Protein AF-A0A7J5YI27-F1 (afdb_monomer_lite)

Structure (mmCIF, N/CA/C/O backbone):
data_AF-A0A7J5YI27-F1
#
_entry.id   AF-A0A7J5YI27-F1
#
loop_
_atom_site.group_PDB
_atom_site.id
_atom_site.type_symbol
_atom_site.label_atom_id
_atom_site.label_alt_id
_atom_site.label_comp_id
_atom_site.label_asym_id
_atom_site.label_entity_id
_atom_site.label_seq_id
_atom_site.pdbx_PDB_ins_code
_atom_site.Cartn_x
_atom_site.Cartn_y
_atom_site.Cartn_z
_atom_site.occupancy
_atom_site.B_iso_or_equiv
_atom_site.auth_seq_id
_atom_site.auth_comp_id
_atom_site.auth_asym_id
_atom_site.auth_atom_id
_atom_site.pdbx_PDB_model_num
ATOM 1 N N . MET A 1 1 ? -1.779 -3.550 35.326 1.00 37.47 1 MET A N 1
ATOM 2 C CA . MET A 1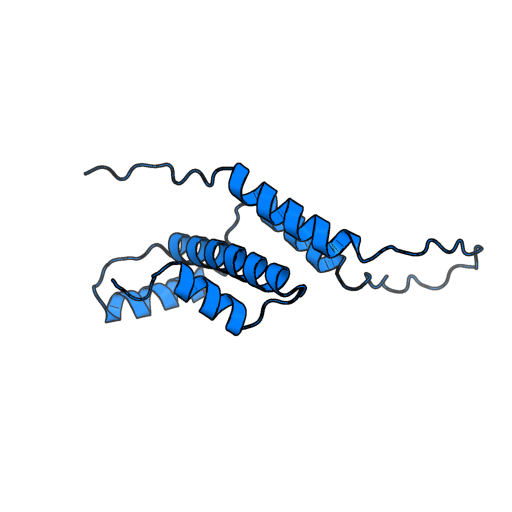 1 ? -1.817 -4.630 34.317 1.00 37.47 1 MET A CA 1
ATOM 3 C C . MET A 1 1 ? -1.007 -4.159 33.128 1.00 37.47 1 MET A C 1
ATOM 5 O O . MET A 1 1 ? -1.378 -3.203 32.462 1.00 37.47 1 MET A O 1
ATOM 9 N N . SER A 1 2 ? 0.196 -4.704 33.019 1.00 31.20 2 SER A N 1
ATOM 10 C CA . SER A 1 2 ? 1.340 -4.074 32.368 1.00 31.20 2 SER A CA 1
ATOM 11 C C . SER A 1 2 ? 1.440 -4.531 30.914 1.00 31.20 2 SER A C 1
ATOM 13 O O . SER A 1 2 ? 1.629 -5.715 30.654 1.00 31.20 2 SER A O 1
ATOM 15 N N . CYS A 1 3 ? 1.300 -3.602 29.967 1.00 31.31 3 CYS A N 1
ATOM 16 C CA . CYS A 1 3 ? 1.586 -3.863 28.555 1.00 31.31 3 CYS A CA 1
ATOM 17 C C . CYS A 1 3 ? 3.095 -4.104 28.380 1.00 31.31 3 CYS A C 1
ATOM 19 O O . CYS A 1 3 ? 3.875 -3.237 28.786 1.00 31.31 3 CYS A O 1
ATOM 21 N N . PRO A 1 4 ? 3.542 -5.216 27.773 1.00 39.28 4 PRO A N 1
ATOM 22 C CA . PRO A 1 4 ? 4.956 -5.399 27.493 1.00 39.28 4 PRO A CA 1
ATOM 23 C C . PRO A 1 4 ? 5.401 -4.423 26.386 1.00 39.28 4 PRO A C 1
ATOM 25 O O . PRO A 1 4 ? 4.766 -4.351 25.328 1.00 39.28 4 PRO A O 1
ATOM 28 N N . PRO A 1 5 ? 6.499 -3.671 26.580 1.00 48.38 5 PRO A N 1
ATOM 29 C CA . PRO A 1 5 ? 7.068 -2.801 25.564 1.00 48.38 5 PRO A CA 1
ATOM 30 C C . PRO A 1 5 ? 8.085 -3.595 24.743 1.00 48.38 5 PRO A C 1
ATOM 32 O O . PRO A 1 5 ? 9.270 -3.569 25.050 1.00 48.38 5 PRO A O 1
ATOM 35 N N . SER A 1 6 ? 7.652 -4.374 23.748 1.00 38.34 6 SER A N 1
ATOM 36 C CA . SER A 1 6 ? 8.578 -4.973 22.760 1.00 38.34 6 SER A CA 1
ATOM 37 C C . SER A 1 6 ? 7.864 -5.813 21.696 1.00 38.34 6 SER A C 1
ATOM 39 O O . SER A 1 6 ? 8.136 -6.996 21.518 1.00 38.34 6 SER A O 1
ATOM 41 N N . LEU A 1 7 ? 7.051 -5.170 20.854 1.00 38.94 7 LEU A N 1
ATOM 42 C CA . LEU A 1 7 ? 6.977 -5.596 19.450 1.00 38.94 7 LEU A CA 1
ATOM 43 C C . LEU A 1 7 ? 8.271 -5.136 18.771 1.00 38.94 7 LEU A C 1
ATOM 45 O O . LEU A 1 7 ? 8.311 -4.182 17.998 1.00 38.94 7 LEU A O 1
ATOM 49 N N . THR A 1 8 ? 9.367 -5.797 19.143 1.00 38.00 8 THR A N 1
ATOM 50 C CA . THR A 1 8 ? 10.602 -5.774 18.374 1.00 38.00 8 THR A CA 1
ATOM 51 C C . THR A 1 8 ? 10.251 -6.379 17.025 1.00 38.00 8 THR A C 1
ATOM 53 O O . THR A 1 8 ? 10.078 -7.588 16.877 1.00 38.00 8 THR A O 1
ATOM 56 N N . VAL A 1 9 ? 10.069 -5.509 16.032 1.00 43.19 9 VAL A N 1
ATOM 57 C CA . VAL A 1 9 ? 10.063 -5.883 14.622 1.00 43.19 9 VAL A CA 1
ATOM 58 C C . VAL A 1 9 ? 11.394 -6.586 14.395 1.00 43.19 9 VAL A C 1
ATOM 60 O O . VAL A 1 9 ? 12.437 -5.943 14.283 1.00 43.19 9 VAL A O 1
ATOM 63 N N . ARG A 1 10 ? 11.380 -7.923 14.469 1.00 34.16 10 ARG A N 1
ATOM 64 C CA . ARG A 1 10 ? 12.587 -8.735 14.360 1.00 34.16 10 ARG A CA 1
ATOM 65 C C . ARG A 1 10 ? 13.266 -8.356 13.042 1.00 34.16 10 ARG A C 1
ATOM 67 O O . ARG A 1 10 ? 12.633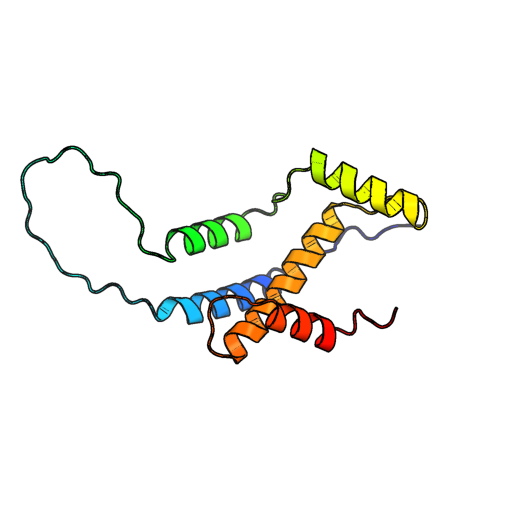 -8.495 11.990 1.00 34.16 10 ARG A O 1
ATOM 74 N N . PRO A 1 11 ? 14.542 -7.938 13.060 1.00 43.53 11 PRO A N 1
ATOM 75 C CA . PRO A 1 11 ? 15.262 -7.554 11.848 1.00 43.53 11 PRO A CA 1
ATOM 76 C C . PRO A 1 11 ? 15.342 -8.691 10.811 1.00 43.53 11 PRO A C 1
ATOM 78 O O . PRO A 1 11 ? 15.607 -8.424 9.647 1.00 43.53 11 PRO A O 1
ATOM 81 N N . GLY A 1 12 ? 15.032 -9.941 11.181 1.00 39.78 12 GLY A N 1
ATOM 82 C CA . GLY A 1 12 ? 14.998 -11.094 10.275 1.00 39.78 12 GLY A CA 1
ATOM 83 C C . GLY A 1 12 ? 13.843 -11.130 9.260 1.00 39.78 12 GLY A C 1
ATOM 84 O O . GLY A 1 12 ? 14.058 -11.585 8.139 1.00 39.78 12 GLY A O 1
ATOM 85 N 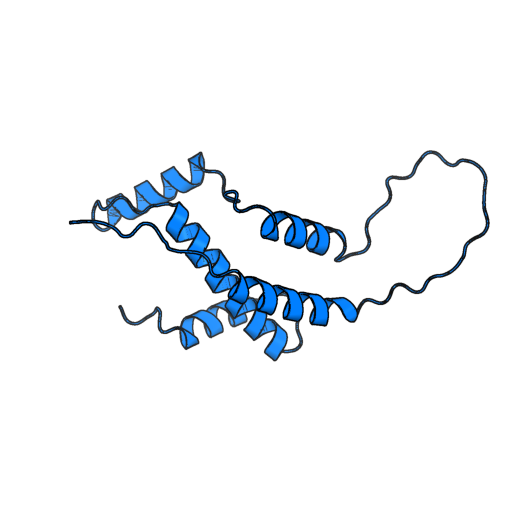N . CYS A 1 13 ? 12.645 -10.614 9.573 1.00 43.78 13 CYS A N 1
ATOM 86 C CA . CYS A 1 13 ? 11.514 -10.674 8.624 1.00 43.78 13 CYS A CA 1
ATOM 87 C C . CYS A 1 13 ? 11.669 -9.689 7.449 1.00 43.78 13 CYS A C 1
ATOM 89 O O . CYS A 1 13 ? 11.153 -9.926 6.358 1.00 43.78 13 CYS A O 1
ATOM 91 N N . SER A 1 14 ? 12.432 -8.609 7.645 1.00 52.66 14 SER A N 1
ATOM 92 C CA . SER A 1 14 ? 12.692 -7.588 6.620 1.00 52.66 14 SER A CA 1
ATOM 93 C C . SER A 1 14 ? 13.723 -8.045 5.574 1.00 52.66 14 SER A C 1
ATOM 95 O O . SER A 1 14 ? 13.612 -7.711 4.394 1.00 52.66 14 SER A O 1
ATOM 97 N N . VAL A 1 15 ? 14.693 -8.883 5.967 1.00 50.41 15 VAL A N 1
ATOM 98 C CA . VAL A 1 15 ? 15.742 -9.390 5.059 1.00 50.41 15 VAL A CA 1
ATOM 99 C C . VAL A 1 15 ? 15.169 -10.372 4.038 1.00 50.41 15 VAL A C 1
ATOM 101 O O . VAL A 1 15 ? 15.585 -10.358 2.883 1.00 50.41 15 VAL A O 1
ATOM 104 N N . PHE A 1 16 ? 14.170 -11.173 4.416 1.00 51.53 16 PHE A N 1
ATOM 105 C CA . PHE A 1 16 ? 13.525 -12.113 3.495 1.00 51.53 16 PHE A CA 1
ATOM 106 C C . PHE A 1 16 ? 12.728 -11.381 2.402 1.00 51.53 16 PHE A C 1
ATOM 108 O O . PHE A 1 16 ? 12.876 -11.683 1.220 1.00 51.53 16 PHE A O 1
ATOM 115 N N . LEU A 1 17 ? 11.979 -10.333 2.770 1.00 54.22 17 LEU A N 1
ATOM 116 C CA . LEU A 1 17 ? 11.307 -9.440 1.816 1.00 54.22 17 LEU A CA 1
ATOM 117 C C . LEU A 1 17 ? 12.293 -8.702 0.910 1.00 54.22 17 LEU A C 1
ATOM 119 O O . LEU A 1 17 ? 12.042 -8.555 -0.285 1.00 54.22 17 LEU A O 1
ATOM 123 N N . LEU A 1 18 ? 13.427 -8.261 1.459 1.00 54.03 18 LEU A N 1
ATOM 124 C CA . LEU A 1 18 ? 14.481 -7.601 0.701 1.00 54.03 18 LEU A CA 1
ATOM 125 C C . LEU A 1 18 ? 15.172 -8.563 -0.278 1.00 54.03 18 LEU A C 1
ATOM 127 O O . LEU A 1 18 ? 15.391 -8.183 -1.422 1.00 54.03 18 LEU A O 1
ATOM 131 N N . LEU A 1 19 ? 15.471 -9.805 0.107 1.00 52.53 19 LEU A N 1
ATOM 132 C CA . LEU A 1 19 ? 16.072 -10.810 -0.784 1.00 52.53 19 LEU A CA 1
ATOM 133 C C . LEU A 1 19 ? 15.125 -11.232 -1.906 1.00 52.53 19 LEU A C 1
ATOM 135 O O . LEU A 1 19 ? 15.547 -11.400 -3.052 1.00 52.53 19 LEU A O 1
ATOM 139 N N . VAL A 1 20 ? 13.840 -11.350 -1.591 1.00 56.41 20 VAL A N 1
ATOM 140 C CA . VAL A 1 20 ? 12.795 -11.676 -2.556 1.00 56.41 20 VAL A CA 1
ATOM 141 C C . VAL A 1 20 ? 12.588 -10.510 -3.541 1.00 56.41 20 VAL A C 1
ATOM 143 O O . VAL A 1 20 ? 12.581 -10.720 -4.753 1.00 56.41 20 VAL A O 1
ATOM 146 N N . LEU A 1 21 ? 12.573 -9.262 -3.065 1.00 56.59 21 LEU A N 1
ATOM 147 C CA . LEU A 1 21 ? 12.523 -8.065 -3.911 1.00 56.59 21 LEU A CA 1
ATOM 148 C C . LEU A 1 21 ? 13.810 -7.854 -4.743 1.00 56.59 21 LEU A C 1
ATOM 150 O O . LEU A 1 21 ? 13.741 -7.493 -5.920 1.00 56.59 21 LEU A O 1
ATOM 154 N N . ILE A 1 22 ? 14.991 -8.107 -4.167 1.00 55.97 22 ILE A N 1
ATOM 155 C CA . ILE A 1 22 ? 16.284 -8.058 -4.871 1.00 55.97 22 ILE A CA 1
ATOM 156 C C . ILE A 1 22 ? 16.334 -9.132 -5.964 1.00 55.97 22 ILE A C 1
ATOM 158 O O . ILE A 1 22 ? 16.806 -8.845 -7.064 1.00 55.97 22 ILE A O 1
ATOM 162 N N . SER A 1 23 ? 15.815 -10.336 -5.708 1.00 52.09 23 SER A N 1
ATOM 163 C CA . SER A 1 23 ? 15.764 -11.420 -6.701 1.00 52.09 23 SER A CA 1
ATOM 164 C C . SER A 1 23 ? 14.821 -11.092 -7.859 1.00 52.09 23 SER A C 1
ATOM 166 O O . SER A 1 23 ? 15.161 -11.336 -9.016 1.00 52.09 23 SER A O 1
ATOM 168 N N . VAL A 1 24 ? 13.686 -10.449 -7.574 1.00 54.09 24 VAL A N 1
ATOM 169 C CA . VAL A 1 24 ? 12.741 -9.975 -8.596 1.00 54.09 24 VAL A CA 1
ATOM 170 C C . VAL A 1 24 ? 13.333 -8.860 -9.470 1.00 54.09 24 VAL A C 1
ATOM 172 O O . VAL A 1 24 ? 13.092 -8.823 -10.676 1.00 54.09 24 VAL A O 1
ATOM 175 N N . LEU A 1 25 ? 14.162 -7.974 -8.910 1.00 53.19 25 LEU A N 1
ATOM 176 C CA . LEU A 1 25 ? 14.700 -6.814 -9.637 1.00 53.19 25 LEU A CA 1
ATOM 177 C C . LEU A 1 25 ? 16.061 -7.049 -10.306 1.00 53.19 25 LEU A C 1
ATOM 179 O O . LEU A 1 25 ? 16.432 -6.292 -11.204 1.00 53.19 25 LEU A O 1
ATOM 183 N N . LYS A 1 26 ? 16.771 -8.138 -9.977 1.00 49.78 26 LYS A N 1
ATOM 184 C CA . LYS A 1 26 ? 18.001 -8.548 -10.686 1.00 49.78 26 LYS A CA 1
ATOM 185 C C . LYS A 1 26 ? 17.740 -8.981 -12.142 1.00 49.78 26 LYS A C 1
ATOM 187 O O . LYS A 1 26 ? 18.685 -9.116 -12.917 1.00 49.78 26 LYS A O 1
ATOM 192 N N . LYS A 1 27 ? 16.467 -9.138 -12.539 1.00 48.00 27 LYS A N 1
ATOM 193 C CA . LYS A 1 27 ? 16.032 -9.402 -13.923 1.00 48.00 27 LYS A CA 1
ATOM 194 C C . LYS A 1 27 ? 16.089 -8.161 -14.840 1.00 48.00 27 LYS A C 1
ATOM 196 O O . LYS A 1 27 ? 15.985 -8.315 -16.050 1.00 48.00 27 LYS A O 1
ATOM 201 N N . MET A 1 28 ? 16.320 -6.953 -14.312 1.00 43.12 28 MET A N 1
ATOM 202 C CA . MET A 1 28 ? 16.509 -5.724 -15.107 1.00 43.12 28 MET A CA 1
ATOM 203 C C . MET A 1 28 ? 17.996 -5.349 -15.198 1.00 43.12 28 MET A C 1
ATOM 205 O O . MET A 1 28 ? 18.479 -4.444 -14.517 1.00 43.12 28 MET A O 1
ATOM 209 N N . ARG A 1 29 ? 18.737 -6.062 -16.051 1.00 44.91 29 ARG A N 1
ATOM 210 C CA . ARG A 1 29 ? 20.135 -5.750 -16.389 1.00 44.91 29 ARG 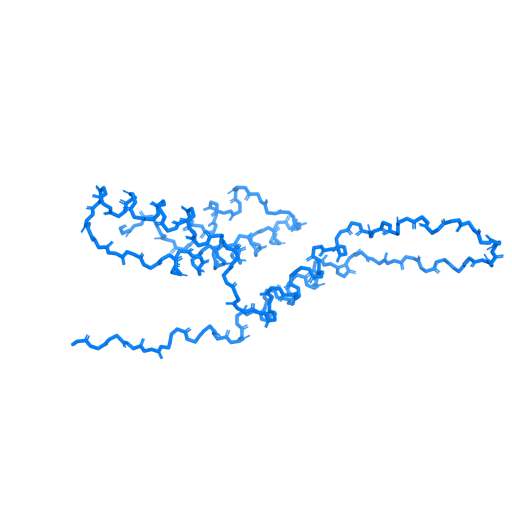A CA 1
ATOM 211 C C . ARG A 1 29 ? 20.177 -4.428 -17.196 1.00 44.91 29 ARG A C 1
ATOM 213 O O . ARG A 1 29 ? 19.430 -4.292 -18.163 1.00 44.91 29 ARG A O 1
ATOM 220 N N . PRO A 1 30 ? 20.943 -3.392 -16.805 1.00 46.44 30 PRO A N 1
ATOM 221 C CA . PRO A 1 30 ? 21.302 -2.304 -17.713 1.00 46.44 30 PRO A CA 1
ATOM 222 C C . PRO A 1 30 ? 22.356 -2.811 -18.693 1.00 46.44 30 PRO A C 1
ATOM 224 O O . PRO A 1 30 ? 23.417 -3.237 -18.245 1.00 46.44 30 PRO A O 1
ATOM 227 N N . ASP A 1 31 ? 22.087 -2.740 -19.993 1.00 42.00 31 ASP A N 1
ATOM 228 C CA . ASP A 1 31 ? 23.154 -2.820 -20.987 1.00 42.00 31 ASP A CA 1
ATOM 229 C C . ASP A 1 31 ? 23.970 -1.531 -20.908 1.00 42.00 31 ASP A C 1
ATOM 231 O O . ASP A 1 31 ? 23.465 -0.421 -21.102 1.00 42.00 31 ASP A O 1
ATOM 235 N N . THR A 1 32 ? 25.234 -1.679 -20.529 1.00 50.81 32 THR A N 1
ATOM 236 C CA . THR A 1 32 ? 26.190 -0.583 -20.421 1.00 50.81 32 THR A CA 1
ATOM 237 C C . THR A 1 32 ? 26.725 -0.274 -21.818 1.00 50.81 32 THR A C 1
ATOM 239 O O . THR A 1 32 ? 27.751 -0.808 -22.224 1.00 50.81 32 THR A O 1
ATOM 242 N N . SER A 1 33 ? 26.034 0.570 -22.584 1.00 54.06 33 SER A N 1
ATOM 243 C CA . SER A 1 33 ? 26.586 1.122 -23.826 1.00 54.06 33 SER A CA 1
ATOM 244 C C . SER A 1 33 ? 27.380 2.395 -23.518 1.00 54.06 33 SER A C 1
ATOM 246 O O . SER A 1 33 ? 26.813 3.397 -23.077 1.00 54.06 33 SER A O 1
ATOM 248 N N . VAL A 1 34 ? 28.693 2.350 -23.737 1.00 51.31 34 VAL A N 1
ATOM 249 C CA . VAL A 1 34 ? 29.617 3.488 -23.618 1.00 51.31 34 VAL A CA 1
ATOM 250 C C . VAL A 1 34 ? 29.310 4.508 -24.723 1.00 51.31 34 VAL A C 1
ATOM 252 O O . VAL A 1 34 ? 29.319 4.150 -25.897 1.00 51.31 34 VAL A O 1
ATOM 255 N N . SER A 1 35 ? 29.049 5.776 -24.377 1.00 55.66 35 SER A N 1
ATOM 256 C CA . SER A 1 35 ? 28.815 6.855 -25.354 1.00 55.66 35 SER A CA 1
ATOM 257 C C . SER A 1 35 ? 29.805 8.016 -25.200 1.00 55.66 35 SER A C 1
ATOM 259 O O . SER A 1 35 ? 30.030 8.510 -24.095 1.00 55.66 35 SER A O 1
ATOM 261 N N . ARG A 1 36 ? 30.351 8.444 -26.345 1.00 51.94 36 ARG A N 1
ATOM 262 C CA . ARG A 1 36 ? 31.363 9.494 -26.582 1.00 51.94 36 ARG A CA 1
ATOM 263 C C . ARG A 1 36 ? 30.914 10.897 -26.098 1.00 51.94 36 ARG A C 1
ATOM 265 O O . ARG A 1 36 ? 29.715 11.169 -26.160 1.00 51.94 36 ARG A O 1
ATOM 272 N N . PRO A 1 37 ? 31.819 11.806 -25.666 1.00 52.34 37 PRO A N 1
ATOM 273 C CA . PRO A 1 37 ? 31.425 13.117 -25.140 1.00 52.34 37 PRO A CA 1
ATOM 274 C C . PRO A 1 37 ? 30.989 14.080 -26.257 1.00 52.34 37 PRO A C 1
ATOM 276 O O . PRO A 1 37 ? 31.628 14.141 -27.305 1.00 52.34 37 PRO A O 1
ATOM 279 N N . GLN A 1 38 ? 29.923 14.846 -26.011 1.00 58.00 38 GLN A N 1
ATOM 280 C CA . GLN A 1 38 ? 29.389 15.921 -26.865 1.00 58.00 38 GLN A CA 1
ATOM 281 C C . GLN A 1 38 ? 29.164 17.192 -26.001 1.00 58.00 38 GLN A C 1
ATOM 283 O O . GLN A 1 38 ? 28.969 17.050 -24.789 1.00 58.00 38 GLN A O 1
ATOM 288 N N . PRO A 1 39 ? 29.225 18.410 -26.585 1.00 60.78 39 PRO A N 1
ATOM 289 C CA . PRO A 1 39 ? 29.300 19.703 -25.876 1.00 60.78 39 PRO A CA 1
ATOM 290 C C . PRO A 1 39 ? 28.041 20.056 -25.045 1.00 60.78 39 PRO A C 1
ATOM 292 O O . PRO A 1 39 ? 27.001 19.412 -25.206 1.00 60.78 39 PRO A O 1
ATOM 295 N N . PRO A 1 40 ? 28.116 21.045 -24.118 1.00 58.22 40 PRO A N 1
ATOM 296 C CA . PRO A 1 40 ? 27.207 21.156 -22.975 1.00 58.22 40 PRO A CA 1
ATOM 297 C C . PRO A 1 40 ? 25.800 21.610 -23.375 1.00 58.22 40 PRO A C 1
ATOM 299 O O . PRO A 1 40 ? 25.479 22.794 -23.441 1.00 58.22 40 PRO A O 1
ATOM 302 N N . VAL A 1 41 ? 24.929 20.630 -23.593 1.00 65.19 41 VAL A N 1
ATOM 303 C CA . VAL A 1 41 ? 23.479 20.817 -23.654 1.00 65.19 41 VAL A CA 1
ATOM 304 C C . VAL A 1 41 ? 23.002 21.114 -22.230 1.00 65.19 41 VAL A C 1
ATOM 306 O O . VAL A 1 41 ? 23.391 20.408 -21.295 1.00 65.19 41 VAL A O 1
ATOM 309 N N . SER A 1 42 ? 22.167 22.145 -22.056 1.00 71.88 42 SER A N 1
ATOM 310 C CA . SER A 1 42 ? 21.505 22.475 -20.784 1.00 71.88 42 SER A CA 1
ATOM 311 C C . SER A 1 42 ? 21.053 21.203 -20.048 1.00 71.88 42 SER A C 1
ATOM 313 O O . SER A 1 42 ? 20.557 20.275 -20.701 1.00 71.88 42 SER A O 1
ATOM 315 N N . PRO A 1 43 ? 21.249 21.091 -18.716 1.00 66.56 43 PRO A N 1
ATOM 316 C CA . PRO A 1 43 ? 21.111 19.817 -18.025 1.00 66.56 43 PRO A CA 1
ATOM 317 C C . PRO A 1 43 ? 19.663 19.335 -18.107 1.00 66.56 43 PRO A C 1
ATOM 319 O O . PRO A 1 43 ? 18.791 19.733 -17.332 1.00 66.56 43 PRO A O 1
ATOM 322 N N . ARG A 1 44 ? 19.396 18.447 -19.069 1.00 70.56 44 ARG A N 1
ATOM 323 C CA . ARG A 1 44 ? 18.122 17.745 -19.177 1.00 70.56 44 ARG A CA 1
ATOM 324 C C . ARG A 1 44 ? 17.922 16.998 -17.866 1.00 70.56 44 ARG A C 1
ATOM 326 O O . ARG A 1 44 ? 18.783 16.217 -17.460 1.00 70.56 44 ARG A O 1
ATOM 333 N N . LYS A 1 45 ? 16.789 17.231 -17.195 1.00 75.06 45 LYS A N 1
ATOM 334 C CA . LYS A 1 45 ? 16.428 16.517 -15.961 1.00 75.06 45 LYS A CA 1
ATOM 335 C C . LYS A 1 45 ? 16.542 15.013 -16.220 1.00 75.06 45 LYS A C 1
ATOM 337 O O . LYS A 1 45 ? 15.751 14.447 -16.973 1.00 75.06 45 LYS A O 1
ATOM 342 N N . ARG A 1 46 ? 17.550 14.372 -15.620 1.00 76.06 46 ARG A N 1
ATOM 343 C CA . ARG A 1 46 ? 17.838 12.951 -15.834 1.00 76.06 46 ARG A CA 1
ATOM 344 C C . ARG A 1 46 ? 16.644 12.126 -15.360 1.00 76.06 46 ARG A C 1
ATOM 346 O O . ARG A 1 46 ? 16.352 12.075 -14.164 1.00 76.06 46 ARG A O 1
ATOM 353 N N . ARG A 1 47 ? 15.940 11.480 -16.292 1.00 82.50 47 ARG A N 1
ATOM 354 C CA . ARG A 1 47 ? 14.852 10.558 -15.959 1.00 82.50 47 ARG A CA 1
ATOM 355 C C . ARG A 1 47 ? 15.461 9.261 -15.438 1.00 82.50 47 ARG A C 1
ATOM 357 O O . ARG A 1 47 ? 16.341 8.679 -16.064 1.00 82.50 47 ARG A O 1
ATOM 364 N N . PHE A 1 48 ? 15.004 8.819 -14.274 1.00 83.69 48 PHE A N 1
ATOM 365 C CA . PHE A 1 48 ? 15.390 7.518 -13.742 1.00 83.69 48 PHE A CA 1
ATOM 366 C C . PHE A 1 48 ? 14.739 6.404 -14.565 1.00 83.69 48 PHE A C 1
ATOM 368 O O . PHE A 1 48 ? 13.606 6.559 -15.028 1.00 83.69 48 PHE A O 1
ATOM 375 N N . ARG A 1 49 ? 15.441 5.276 -14.721 1.00 85.94 49 ARG A N 1
ATOM 376 C CA . ARG A 1 49 ? 14.866 4.077 -15.338 1.00 85.94 49 ARG A CA 1
ATOM 377 C C . ARG A 1 49 ? 13.669 3.597 -14.497 1.00 85.94 49 ARG A C 1
ATOM 379 O O . ARG A 1 49 ? 13.672 3.781 -13.271 1.00 85.94 49 ARG A O 1
ATOM 386 N N . PRO A 1 50 ? 12.638 3.008 -15.125 1.00 81.25 50 PRO A N 1
ATOM 387 C CA . PRO A 1 50 ? 11.516 2.436 -14.388 1.00 81.25 50 PRO A CA 1
ATOM 388 C C . PRO A 1 50 ? 12.032 1.413 -13.362 1.00 81.25 50 PRO A C 1
ATOM 390 O O . PRO A 1 50 ? 12.934 0.633 -13.653 1.00 81.25 50 PRO A O 1
ATOM 393 N N . GLY A 1 51 ? 11.517 1.479 -12.132 1.00 79.56 51 GLY A N 1
ATOM 394 C CA . GLY A 1 51 ? 11.966 0.654 -11.001 1.00 79.56 51 GLY A CA 1
ATOM 395 C C . GLY A 1 51 ? 13.103 1.251 -10.159 1.00 79.56 51 GLY A C 1
ATOM 396 O O . GLY A 1 51 ? 13.189 0.947 -8.973 1.00 79.56 51 GLY A O 1
ATOM 397 N N . THR A 1 52 ? 13.929 2.166 -10.688 1.00 86.75 52 THR A N 1
ATOM 398 C CA . THR A 1 52 ? 15.045 2.748 -9.914 1.00 86.75 52 THR A CA 1
ATOM 399 C C . THR A 1 52 ? 14.561 3.606 -8.740 1.00 86.75 52 THR A C 1
ATOM 401 O O . THR A 1 52 ? 15.118 3.507 -7.651 1.00 86.75 52 THR A O 1
ATOM 404 N N . ARG A 1 53 ? 13.514 4.426 -8.922 1.00 85.44 53 ARG A N 1
ATOM 405 C CA . ARG A 1 53 ? 12.939 5.225 -7.820 1.00 85.44 53 ARG A CA 1
ATOM 406 C C . ARG A 1 53 ? 12.260 4.363 -6.761 1.00 85.44 53 ARG A C 1
ATOM 408 O O . ARG A 1 53 ? 12.549 4.547 -5.587 1.00 85.44 53 ARG A O 1
ATOM 415 N N . ALA A 1 54 ? 11.471 3.378 -7.189 1.00 83.75 54 ALA A N 1
ATOM 416 C CA . ALA A 1 54 ? 10.825 2.428 -6.285 1.00 83.75 54 ALA A CA 1
ATOM 417 C C . ALA A 1 54 ? 11.857 1.697 -5.408 1.00 83.75 54 ALA A C 1
ATOM 419 O O . ALA A 1 54 ? 11.692 1.598 -4.199 1.00 83.75 54 ALA A O 1
ATOM 420 N N . LEU A 1 55 ? 12.986 1.273 -5.988 1.00 84.00 55 LEU A N 1
ATOM 421 C CA . LEU A 1 55 ? 14.093 0.674 -5.236 1.00 84.00 55 LEU A CA 1
ATOM 422 C C . LEU A 1 55 ? 14.722 1.619 -4.208 1.00 84.00 55 LEU A C 1
ATOM 424 O O . LEU A 1 55 ? 15.071 1.188 -3.109 1.00 84.00 55 LEU A O 1
ATOM 428 N N . MET A 1 56 ? 14.902 2.893 -4.562 1.00 84.56 56 MET A N 1
ATOM 429 C CA . MET A 1 56 ? 15.449 3.892 -3.640 1.00 84.56 56 MET A CA 1
ATOM 430 C C . MET A 1 56 ? 14.489 4.174 -2.482 1.00 84.56 56 MET A C 1
ATOM 432 O O . MET A 1 56 ? 14.930 4.264 -1.339 1.00 84.56 56 MET A O 1
ATOM 436 N N . GLU A 1 57 ? 13.191 4.265 -2.762 1.00 84.81 57 GLU A N 1
ATOM 437 C CA . GLU A 1 57 ? 12.145 4.455 -1.755 1.00 84.81 57 GLU A CA 1
ATOM 438 C C . GLU A 1 57 ? 12.066 3.266 -0.800 1.00 84.81 57 GLU A C 1
ATOM 440 O O . GLU A 1 57 ? 12.091 3.461 0.411 1.00 84.81 57 GLU A O 1
ATOM 445 N N . ILE A 1 58 ? 12.095 2.035 -1.315 1.00 84.88 58 ILE A N 1
ATOM 446 C CA . ILE A 1 58 ? 12.068 0.834 -0.473 1.00 84.88 58 ILE A CA 1
ATOM 447 C C . ILE A 1 58 ? 13.274 0.797 0.468 1.00 84.88 58 ILE A C 1
ATOM 449 O O . ILE A 1 58 ? 13.112 0.595 1.667 1.00 84.88 58 ILE A O 1
ATOM 453 N N . ARG A 1 59 ? 14.482 1.076 -0.037 1.00 85.69 59 ARG A N 1
ATOM 454 C CA . ARG A 1 59 ? 15.685 1.146 0.811 1.00 85.69 59 ARG A CA 1
ATOM 455 C C . ARG A 1 59 ? 15.595 2.254 1.858 1.00 85.69 59 ARG A C 1
ATOM 457 O O . ARG A 1 59 ? 16.070 2.072 2.975 1.00 85.69 59 ARG A O 1
ATOM 464 N N . LYS A 1 60 ? 15.003 3.399 1.506 1.00 85.69 60 LYS A N 1
ATOM 465 C CA . LYS A 1 60 ? 14.791 4.515 2.432 1.00 85.69 60 LYS A CA 1
ATOM 466 C C . LYS A 1 60 ? 13.836 4.111 3.560 1.00 85.69 60 LYS A C 1
ATOM 468 O O . LYS A 1 60 ? 14.203 4.257 4.719 1.00 85.69 60 LYS A O 1
ATOM 473 N N . TYR A 1 61 ? 12.672 3.558 3.221 1.00 82.69 61 TYR A N 1
ATOM 474 C CA . TYR A 1 61 ? 11.633 3.167 4.182 1.00 82.69 61 TYR A CA 1
ATOM 475 C C . TYR A 1 61 ? 11.948 1.890 4.966 1.00 82.69 61 TYR A C 1
ATOM 477 O O . TYR A 1 61 ? 11.321 1.629 5.979 1.00 82.69 61 TYR A O 1
ATOM 485 N N . GLN A 1 62 ? 12.917 1.087 4.528 1.00 82.12 62 GLN A N 1
ATOM 486 C CA . GLN A 1 62 ? 13.452 -0.012 5.337 1.00 82.12 62 GLN A CA 1
ATOM 487 C C . GLN A 1 62 ? 14.534 0.451 6.318 1.00 82.12 62 GLN A C 1
ATOM 489 O O . GLN A 1 62 ? 14.802 -0.241 7.297 1.00 82.12 62 GLN A O 1
ATOM 494 N N . LYS A 1 63 ? 15.179 1.596 6.054 1.00 84.56 63 LYS A N 1
ATOM 495 C CA . LYS A 1 63 ? 16.205 2.171 6.930 1.00 84.56 63 LYS A CA 1
ATOM 496 C C . LYS A 1 63 ? 15.599 3.023 8.045 1.00 84.56 63 LYS A C 1
ATOM 498 O O . LYS A 1 63 ? 16.164 3.065 9.133 1.00 84.56 63 LYS A O 1
ATOM 503 N N . SER A 1 64 ? 14.490 3.710 7.777 1.00 78.50 64 SER A N 1
ATOM 504 C CA . SER A 1 64 ? 13.748 4.470 8.783 1.00 78.50 64 SER A CA 1
ATOM 505 C C . SER A 1 64 ? 12.461 3.754 9.184 1.00 78.50 64 SER A C 1
ATOM 507 O O . SER A 1 64 ? 11.824 3.107 8.366 1.00 78.50 64 SER A O 1
ATOM 509 N N . SER A 1 65 ? 12.066 3.878 10.449 1.00 77.12 65 SER A N 1
ATOM 510 C CA . SER A 1 65 ? 10.800 3.354 10.981 1.00 77.12 65 SER A CA 1
ATOM 511 C C . SER A 1 65 ? 9.787 4.478 11.235 1.00 77.12 65 SER A C 1
ATOM 513 O O . SER A 1 65 ? 9.023 4.431 12.200 1.00 77.12 65 SER A O 1
ATOM 515 N N . ASP A 1 66 ? 9.838 5.533 10.419 1.00 77.94 66 ASP A N 1
ATOM 516 C CA . ASP A 1 66 ? 8.913 6.661 10.509 1.00 77.94 66 ASP A CA 1
ATOM 517 C C . ASP A 1 66 ? 7.534 6.267 9.982 1.00 77.94 66 ASP A C 1
ATOM 519 O O . ASP A 1 66 ? 7.417 5.470 9.052 1.00 77.94 66 ASP A O 1
ATOM 523 N N . LEU A 1 67 ? 6.490 6.877 10.540 1.00 77.50 67 LEU A N 1
ATOM 524 C CA . LEU A 1 67 ? 5.125 6.641 10.079 1.00 77.50 67 LEU A CA 1
ATOM 525 C C . LEU A 1 67 ? 4.923 7.280 8.702 1.00 77.50 67 LEU A C 1
ATOM 527 O O . LEU A 1 67 ? 5.134 8.481 8.518 1.00 77.50 67 LEU A O 1
ATOM 531 N N . LEU A 1 68 ? 4.537 6.452 7.736 1.00 80.69 68 LEU A N 1
ATOM 532 C CA . LEU A 1 68 ? 4.382 6.781 6.321 1.00 80.69 68 LEU A CA 1
ATOM 533 C C . LEU A 1 68 ? 3.042 7.466 6.051 1.00 80.69 68 LEU A C 1
ATOM 535 O O . LEU A 1 68 ? 2.916 8.263 5.117 1.00 80.69 68 LEU A O 1
ATOM 539 N N . LEU A 1 69 ? 2.038 7.178 6.881 1.00 80.19 69 LEU A N 1
ATOM 540 C CA . LEU A 1 69 ? 0.724 7.804 6.811 1.00 80.19 69 LEU A CA 1
ATOM 541 C C . LEU A 1 69 ? 0.714 9.147 7.551 1.00 80.19 69 LEU A C 1
ATOM 543 O O . LEU A 1 69 ? 1.246 9.304 8.652 1.00 80.19 69 LEU A O 1
ATOM 547 N N . ARG A 1 70 ? 0.046 10.144 6.957 1.00 82.50 70 ARG A N 1
ATOM 548 C CA . ARG A 1 70 ? -0.152 11.449 7.603 1.00 82.50 70 ARG A CA 1
ATOM 549 C C . ARG A 1 70 ? -0.962 11.262 8.889 1.00 82.50 70 ARG A C 1
ATOM 551 O O . ARG A 1 70 ? -2.128 10.876 8.838 1.00 82.50 70 ARG A O 1
ATOM 558 N N . LYS A 1 71 ? -0.364 11.617 10.032 1.00 78.50 71 LYS A N 1
ATOM 559 C CA . LYS A 1 71 ? -0.942 11.379 11.368 1.00 78.50 71 LYS A CA 1
ATOM 560 C C . LYS A 1 71 ? -2.335 11.988 11.551 1.00 78.50 71 LYS A C 1
ATOM 562 O O . LYS A 1 71 ? -3.220 11.334 12.085 1.00 78.50 71 LYS A O 1
ATOM 567 N N . ALA A 1 72 ? -2.539 13.232 11.113 1.00 82.12 72 ALA A N 1
ATOM 568 C CA . ALA A 1 72 ? -3.782 13.968 11.357 1.00 82.12 72 ALA A CA 1
ATOM 569 C C . ALA A 1 72 ? -5.027 13.346 10.683 1.00 82.12 72 ALA A C 1
ATOM 571 O O . ALA A 1 72 ? -5.965 13.015 11.408 1.00 82.12 72 ALA A O 1
ATOM 572 N N . PRO A 1 73 ? -5.074 13.145 9.349 1.00 85.69 73 PRO A N 1
ATOM 573 C CA . PRO A 1 73 ? -6.250 12.555 8.704 1.00 85.69 73 PRO A CA 1
ATOM 574 C C . PRO A 1 73 ? -6.478 11.101 9.128 1.00 85.69 73 PRO A C 1
ATOM 576 O O . PRO A 1 73 ? -7.615 10.704 9.357 1.00 85.69 73 PRO A O 1
ATOM 579 N N . PHE A 1 74 ? -5.409 10.320 9.303 1.00 82.12 74 PHE A N 1
ATOM 580 C CA . PHE A 1 74 ? -5.536 8.913 9.670 1.00 82.12 74 PHE A CA 1
ATOM 581 C C . PHE A 1 74 ? -6.006 8.727 11.119 1.00 82.12 74 PHE A C 1
ATOM 583 O O . PHE A 1 74 ? -6.845 7.880 11.395 1.00 82.12 74 PHE A O 1
ATOM 590 N N . SER A 1 75 ? -5.547 9.579 12.039 1.00 81.06 75 SER A N 1
ATOM 591 C CA . SER A 1 75 ? -6.045 9.601 13.418 1.00 81.06 75 SER A CA 1
ATOM 592 C C . SER A 1 75 ? -7.536 9.951 13.490 1.00 81.06 75 SER A C 1
ATOM 594 O O . SER A 1 75 ? -8.257 9.342 14.276 1.00 81.06 75 SER A O 1
ATOM 596 N N . ARG A 1 76 ? -8.021 10.888 12.656 1.00 85.06 76 ARG A N 1
ATOM 597 C CA . ARG A 1 76 ? -9.459 11.216 12.576 1.00 85.06 76 ARG A CA 1
ATOM 598 C C . ARG A 1 76 ? -10.282 10.009 12.126 1.00 85.06 76 ARG A C 1
ATOM 600 O O . ARG A 1 76 ? -11.237 9.665 12.808 1.00 85.06 76 ARG A O 1
ATOM 607 N N . LEU A 1 77 ? -9.844 9.332 11.063 1.00 85.06 77 LEU A N 1
ATOM 608 C CA . LEU A 1 77 ? -10.504 8.130 10.549 1.00 85.06 77 LEU A CA 1
ATOM 609 C C . LEU A 1 77 ? -10.548 7.001 11.589 1.00 85.06 77 LEU A C 1
ATOM 611 O O . LEU A 1 77 ? -11.591 6.397 11.808 1.00 85.06 77 LEU A O 1
ATOM 615 N N . VAL A 1 78 ? -9.427 6.724 12.264 1.00 81.19 78 VAL A N 1
ATOM 616 C CA . VAL A 1 78 ? -9.375 5.669 13.291 1.00 81.19 78 VAL A CA 1
ATOM 617 C C . VAL A 1 78 ? -10.320 5.989 14.451 1.00 81.19 78 VAL A C 1
ATOM 619 O O . VAL A 1 78 ? -11.010 5.096 14.928 1.00 81.19 78 VAL A O 1
ATOM 622 N N . ARG A 1 79 ? -10.404 7.256 14.879 1.00 81.25 79 ARG A N 1
ATOM 623 C CA . ARG A 1 79 ? -11.340 7.681 15.932 1.00 81.25 79 ARG A CA 1
ATOM 624 C C . ARG A 1 79 ? -12.800 7.510 15.517 1.00 81.25 79 ARG A C 1
ATOM 626 O O . ARG A 1 79 ? -13.575 6.996 16.313 1.00 81.25 79 ARG A O 1
ATOM 633 N N . GLU A 1 80 ? -13.148 7.903 14.295 1.00 84.94 80 GLU A N 1
ATOM 634 C CA . GLU A 1 80 ? -14.503 7.771 13.741 1.00 84.94 80 GLU A CA 1
ATOM 635 C C . GLU A 1 80 ? -14.964 6.306 13.712 1.00 84.94 80 GLU A C 1
ATOM 637 O O . GLU A 1 80 ? -16.055 5.971 14.177 1.00 84.94 80 GLU A O 1
ATOM 642 N N . VAL A 1 81 ? -14.086 5.411 13.255 1.00 84.12 81 VAL A N 1
ATOM 643 C CA . VAL A 1 81 ? -14.348 3.968 13.242 1.00 84.12 81 VAL A CA 1
ATOM 644 C C . VAL A 1 81 ? -14.463 3.433 14.674 1.00 84.12 81 VAL A C 1
ATOM 646 O O . VAL A 1 81 ? -15.477 2.838 15.015 1.00 84.12 81 VAL A O 1
ATOM 649 N N . CYS A 1 82 ? -13.491 3.690 15.556 1.00 81.19 82 CYS A N 1
ATOM 650 C CA . CYS A 1 82 ? -13.522 3.222 16.951 1.00 81.19 82 CYS A CA 1
ATOM 651 C C . CYS A 1 82 ? -14.779 3.649 17.719 1.00 81.19 82 CYS A C 1
ATOM 653 O O . CYS A 1 82 ? -15.326 2.864 18.499 1.00 81.19 82 CYS A O 1
ATOM 655 N N . GLN A 1 83 ? -15.234 4.883 17.494 1.00 80.25 83 GLN A N 1
ATOM 656 C CA . GLN A 1 83 ? -16.431 5.430 18.125 1.00 80.25 83 GLN A CA 1
ATOM 657 C C . GLN A 1 83 ? -17.708 4.706 17.676 1.00 80.25 83 GLN A C 1
ATOM 659 O O . GLN A 1 83 ? -18.663 4.645 18.444 1.00 80.25 83 GLN A O 1
ATOM 664 N N . SER A 1 84 ? -17.704 4.116 16.479 1.00 79.44 84 SER A N 1
ATOM 665 C CA . SER A 1 84 ? -18.838 3.365 15.931 1.00 79.44 84 SER A CA 1
ATOM 666 C C . SER A 1 84 ? -18.933 1.921 16.447 1.00 79.44 84 SER A C 1
ATOM 668 O O . SER A 1 84 ? -20.002 1.329 16.351 1.00 79.44 84 SER A O 1
ATOM 670 N N . PHE A 1 85 ? -17.844 1.345 16.980 1.00 71.06 85 PHE A N 1
ATOM 671 C CA . PHE A 1 85 ? -17.793 -0.082 17.342 1.00 71.06 85 PHE A CA 1
ATOM 672 C C . PHE A 1 85 ? -17.686 -0.361 18.845 1.00 71.06 85 PHE A C 1
ATOM 674 O O . PHE A 1 85 ? -18.459 -1.173 19.340 1.00 71.06 85 PHE A O 1
ATOM 681 N N . SER A 1 86 ? -16.753 0.253 19.588 1.00 61.25 86 SER A N 1
ATOM 682 C CA . SER A 1 86 ? -16.600 -0.094 21.018 1.00 61.25 86 SER A CA 1
ATOM 683 C C . SER A 1 86 ? -15.879 0.937 21.898 1.00 61.25 86 SER A C 1
ATOM 685 O O . SER A 1 86 ? -15.494 0.618 23.019 1.00 61.25 86 SER A O 1
ATOM 687 N N . GLY A 1 87 ? -15.655 2.172 21.432 1.00 57.78 87 GLY A N 1
ATOM 688 C CA . GLY A 1 87 ? -15.058 3.246 22.247 1.00 57.78 87 GLY A CA 1
ATOM 689 C C . GLY A 1 87 ? -13.580 3.052 22.630 1.00 57.78 87 GLY A C 1
ATOM 690 O O . GLY A 1 87 ? -12.960 3.978 23.153 1.00 57.78 87 GLY A O 1
ATOM 691 N N . GLU A 1 88 ? -12.981 1.894 22.338 1.00 61.34 88 GLU A N 1
ATOM 692 C CA . GLU A 1 88 ? -11.559 1.646 22.559 1.00 61.34 88 GLU A CA 1
ATOM 693 C C . GLU A 1 88 ? -10.697 2.457 21.590 1.00 61.34 88 GLU A C 1
ATOM 695 O O . GLU A 1 88 ? -10.854 2.417 20.367 1.00 61.34 88 GLU A O 1
ATOM 700 N N . SER A 1 89 ? -9.731 3.189 22.145 1.00 60.91 89 SER A N 1
ATOM 701 C CA . SER A 1 89 ? -8.780 3.975 21.369 1.00 60.91 89 SER A CA 1
ATOM 702 C C . SER A 1 89 ? -7.743 3.065 20.701 1.00 60.91 89 SER A C 1
ATOM 704 O O . SER A 1 89 ? -6.672 2.812 21.264 1.00 60.91 89 SER A O 1
ATOM 706 N N . LEU A 1 90 ? -8.025 2.589 19.486 1.00 65.00 90 LEU A N 1
ATOM 707 C CA . LEU A 1 90 ? -7.024 1.892 18.680 1.00 65.00 90 LEU A CA 1
ATOM 708 C C . LEU A 1 90 ? -5.858 2.834 18.367 1.00 65.00 90 LEU A C 1
ATOM 710 O O . LEU A 1 90 ? -6.020 3.980 17.934 1.00 65.00 90 LEU A O 1
ATOM 714 N N . ARG A 1 91 ? -4.637 2.332 18.562 1.00 68.94 91 ARG A N 1
ATOM 715 C CA . ARG A 1 91 ? -3.435 3.063 18.163 1.00 68.94 91 ARG A CA 1
ATOM 716 C C . ARG A 1 91 ? -3.302 2.944 16.653 1.00 68.94 91 ARG A C 1
ATOM 718 O O . ARG A 1 91 ? -3.042 1.867 16.131 1.00 68.94 91 ARG A O 1
ATOM 725 N N . TRP A 1 92 ? -3.393 4.069 15.956 1.00 69.44 92 TRP A N 1
ATOM 726 C CA . TRP A 1 92 ? -3.162 4.165 14.511 1.00 69.44 92 TRP A CA 1
ATOM 727 C C . TRP A 1 92 ? -1.803 3.567 14.066 1.00 69.44 92 TRP A C 1
ATOM 729 O O . TRP A 1 92 ? -1.674 3.065 12.956 1.00 69.44 92 TRP A O 1
ATOM 739 N N . GLN A 1 93 ? -0.816 3.516 14.966 1.00 72.31 93 GLN A N 1
ATOM 740 C CA . GLN A 1 93 ? 0.464 2.813 14.784 1.00 72.31 93 GLN A CA 1
ATOM 741 C C . GLN A 1 93 ? 0.300 1.302 14.515 1.00 72.31 93 GLN A C 1
ATOM 743 O O . GLN A 1 93 ? 1.041 0.734 13.717 1.00 72.31 93 GLN A O 1
ATOM 748 N N . ALA A 1 94 ? -0.674 0.648 15.156 1.00 76.69 94 ALA A N 1
ATOM 749 C CA . ALA A 1 94 ? -0.943 -0.778 14.974 1.00 76.69 94 ALA A CA 1
ATOM 750 C C . ALA A 1 94 ? -1.560 -1.069 13.596 1.00 76.69 94 ALA A C 1
ATOM 752 O O . ALA A 1 94 ? -1.216 -2.064 12.961 1.00 76.69 94 ALA A O 1
ATOM 753 N N . ALA A 1 95 ? -2.412 -0.165 13.102 1.00 79.25 95 ALA A N 1
ATOM 754 C CA . ALA A 1 95 ? -3.013 -0.282 11.776 1.00 79.25 95 ALA A CA 1
ATOM 755 C C . ALA A 1 95 ? -1.959 -0.184 10.660 1.00 79.25 95 ALA A C 1
ATOM 757 O O . ALA A 1 95 ? -1.996 -0.952 9.701 1.00 79.25 95 ALA A O 1
ATOM 758 N N . GLU A 1 96 ? -0.976 0.708 10.802 1.00 77.50 96 GLU A N 1
ATOM 759 C CA . GLU A 1 96 ? 0.122 0.818 9.837 1.00 77.50 96 GLU A CA 1
ATOM 760 C C . GLU A 1 96 ? 1.009 -0.437 9.826 1.00 77.50 96 GLU A C 1
ATOM 762 O O . GLU A 1 96 ? 1.308 -0.974 8.757 1.00 77.50 96 GLU A O 1
ATOM 767 N N . ALA A 1 97 ? 1.359 -0.966 11.003 1.00 81.31 97 ALA A N 1
ATOM 768 C CA . ALA A 1 97 ? 2.123 -2.209 11.111 1.00 81.31 97 ALA A CA 1
ATOM 769 C C . ALA A 1 97 ? 1.388 -3.404 10.475 1.00 81.31 97 ALA A C 1
ATOM 771 O O . ALA A 1 97 ? 2.005 -4.211 9.775 1.00 81.31 97 ALA A O 1
ATOM 772 N N . PHE A 1 98 ? 0.067 -3.493 10.663 1.00 82.88 98 PHE A N 1
ATOM 773 C CA . PHE A 1 98 ? -0.763 -4.526 10.044 1.00 82.88 98 PHE A CA 1
ATOM 774 C C . PHE A 1 98 ? -0.744 -4.443 8.512 1.00 82.88 98 PHE A C 1
ATOM 776 O O . PHE A 1 98 ? -0.566 -5.463 7.846 1.00 82.88 98 PHE A O 1
ATOM 783 N N . LEU A 1 99 ? -0.864 -3.238 7.943 1.00 84.12 99 LEU A N 1
ATOM 784 C CA . LEU A 1 99 ? -0.826 -3.044 6.491 1.00 84.12 99 LEU A CA 1
ATOM 785 C C . LEU A 1 99 ? 0.525 -3.448 5.891 1.00 84.12 99 LEU A C 1
ATOM 787 O O . LEU A 1 99 ? 0.551 -4.167 4.893 1.00 84.12 99 LEU A O 1
ATOM 791 N N . VAL A 1 100 ? 1.644 -3.047 6.504 1.00 84.88 100 VAL A N 1
ATOM 792 C CA . VAL A 1 100 ? 2.993 -3.437 6.043 1.00 84.88 100 VAL A CA 1
ATOM 793 C C . VAL A 1 100 ? 3.143 -4.958 6.030 1.00 84.88 100 VAL A C 1
ATOM 795 O O . VAL A 1 100 ? 3.629 -5.541 5.058 1.00 84.88 100 VAL A O 1
ATOM 798 N N . LEU A 1 101 ? 2.676 -5.609 7.093 1.00 85.38 101 LEU A N 1
ATOM 799 C CA . LEU A 1 101 ? 2.716 -7.055 7.230 1.00 85.38 101 LEU A CA 1
ATOM 800 C C . LEU A 1 101 ? 1.807 -7.762 6.199 1.00 85.38 101 LEU A C 1
ATOM 802 O O . LEU A 1 101 ? 2.192 -8.791 5.652 1.00 85.38 101 LEU A O 1
ATOM 806 N N . LEU A 1 102 ? 0.635 -7.209 5.883 1.00 86.38 102 LEU A N 1
ATOM 807 C CA . LEU A 1 102 ? -0.252 -7.751 4.850 1.00 86.38 102 LEU A CA 1
ATOM 808 C C . LEU A 1 102 ? 0.353 -7.616 3.443 1.00 86.38 102 LEU A C 1
ATOM 810 O O . LEU A 1 102 ? 0.288 -8.552 2.644 1.00 86.38 102 LEU A O 1
ATOM 814 N N . PHE A 1 103 ? 0.975 -6.473 3.138 1.00 88.31 103 PHE A N 1
ATOM 815 C CA . PHE A 1 103 ? 1.638 -6.251 1.850 1.00 88.31 103 PHE A CA 1
ATOM 816 C C . PHE A 1 103 ? 2.872 -7.133 1.656 1.00 88.31 103 PHE A C 1
ATOM 818 O O . PHE A 1 103 ? 3.153 -7.534 0.527 1.00 88.31 103 PHE A O 1
ATOM 825 N N . SER A 1 104 ? 3.575 -7.478 2.736 1.00 87.19 104 SER A N 1
ATOM 826 C CA . SER A 1 104 ? 4.645 -8.478 2.711 1.00 87.19 104 SER A CA 1
ATOM 827 C C . SER A 1 104 ? 4.156 -9.814 2.145 1.00 87.19 104 SER A C 1
ATOM 829 O O . SER A 1 104 ? 4.745 -10.357 1.209 1.00 87.19 104 SER A O 1
ATOM 831 N N . ASP A 1 105 ? 3.037 -10.315 2.659 1.00 88.19 105 ASP A N 1
ATOM 832 C CA . ASP A 1 105 ? 2.495 -11.611 2.251 1.00 88.19 105 ASP A CA 1
ATOM 833 C C . ASP A 1 105 ? 1.875 -11.567 0.857 1.00 88.19 105 ASP A C 1
ATOM 835 O O . ASP A 1 105 ? 2.065 -12.485 0.057 1.00 88.19 105 ASP A O 1
ATOM 839 N N . ALA A 1 106 ? 1.188 -10.473 0.525 1.00 88.31 106 ALA A N 1
ATOM 840 C CA . ALA A 1 106 ? 0.676 -10.255 -0.823 1.00 88.31 106 ALA A CA 1
ATOM 841 C C . ALA A 1 106 ? 1.819 -10.198 -1.856 1.00 88.31 106 ALA A C 1
ATOM 843 O O . ALA A 1 106 ? 1.677 -10.705 -2.969 1.00 88.31 106 ALA A O 1
ATOM 844 N N . ASN A 1 107 ? 2.978 -9.643 -1.488 1.00 89.81 107 ASN A N 1
ATOM 845 C CA . ASN A 1 107 ? 4.164 -9.643 -2.339 1.00 89.81 107 ASN A CA 1
ATOM 846 C C . ASN A 1 107 ? 4.713 -11.065 -2.562 1.00 89.81 107 ASN A C 1
ATOM 848 O O . ASN A 1 107 ? 5.050 -11.418 -3.691 1.00 89.81 107 ASN A O 1
ATOM 852 N N . LEU A 1 108 ? 4.737 -11.918 -1.529 1.00 86.56 108 LEU A N 1
ATOM 853 C CA . LEU A 1 108 ? 5.100 -13.335 -1.687 1.00 86.56 108 LEU A CA 1
ATOM 854 C C . LEU A 1 108 ? 4.134 -14.066 -2.633 1.00 86.56 108 LEU A C 1
ATOM 856 O O . LEU A 1 108 ? 4.576 -14.814 -3.507 1.00 86.56 108 LEU A O 1
ATOM 860 N N . CYS A 1 109 ? 2.832 -13.789 -2.528 1.00 87.62 109 CYS A N 1
ATOM 861 C C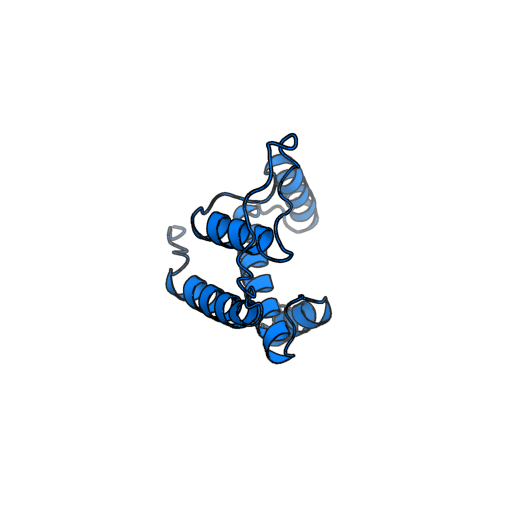A . CYS A 1 109 ? 1.812 -14.344 -3.422 1.00 87.62 109 CYS A CA 1
ATOM 862 C C . CYS A 1 109 ? 1.999 -13.885 -4.880 1.00 87.62 109 CYS A C 1
ATOM 864 O O . CYS A 1 109 ? 1.893 -14.685 -5.814 1.00 87.62 109 CYS A O 1
ATOM 866 N N . ALA A 1 110 ? 2.335 -12.610 -5.096 1.00 86.81 110 ALA A N 1
ATOM 867 C CA . ALA A 1 110 ? 2.612 -12.083 -6.430 1.00 86.81 110 ALA A CA 1
ATOM 868 C C . ALA A 1 110 ? 3.824 -12.778 -7.078 1.00 86.81 110 ALA A C 1
ATOM 870 O O . ALA A 1 110 ? 3.790 -13.123 -8.263 1.00 86.81 110 ALA A O 1
ATOM 871 N N . ILE A 1 111 ? 4.863 -13.048 -6.286 1.00 89.69 111 ILE A N 1
ATOM 872 C CA . ILE A 1 111 ? 6.112 -13.667 -6.743 1.00 89.69 111 ILE A CA 1
ATOM 873 C C . ILE A 1 111 ? 5.943 -15.158 -6.998 1.00 89.69 111 ILE A C 1
ATOM 875 O O . ILE A 1 111 ? 6.478 -15.667 -7.984 1.00 89.69 111 ILE A O 1
ATOM 879 N N . HIS A 1 112 ? 5.126 -15.836 -6.192 1.00 88.25 112 HIS A N 1
ATOM 880 C CA . HIS A 1 112 ? 4.693 -17.203 -6.473 1.00 88.25 112 HIS A CA 1
ATOM 881 C C . HIS A 1 112 ? 4.055 -17.313 -7.870 1.00 88.25 112 HIS A C 1
ATOM 883 O O . HIS A 1 112 ? 4.335 -18.241 -8.624 1.00 88.25 112 HIS A O 1
ATOM 889 N N . ALA A 1 113 ? 3.293 -16.295 -8.276 1.00 88.38 113 ALA A N 1
ATOM 890 C CA . ALA A 1 113 ? 2.706 -16.185 -9.608 1.00 88.38 113 ALA A CA 1
ATOM 891 C C . ALA A 1 113 ? 3.631 -15.542 -10.670 1.00 88.38 113 ALA A C 1
ATOM 893 O O . ALA A 1 113 ? 3.143 -15.125 -11.722 1.00 88.38 113 ALA A O 1
ATOM 894 N N . LYS A 1 114 ? 4.946 -15.435 -10.412 1.00 87.69 114 LYS A N 1
ATOM 895 C CA . LYS A 1 114 ? 5.971 -14.845 -11.304 1.00 87.69 114 LYS A CA 1
ATOM 896 C C . LYS A 1 114 ? 5.709 -13.382 -11.703 1.00 87.69 114 LYS A C 1
ATOM 898 O O . LYS A 1 114 ? 6.161 -12.932 -12.756 1.00 87.69 114 LYS A O 1
ATOM 903 N N . ARG A 1 115 ? 4.989 -12.621 -10.875 1.00 87.88 115 ARG A N 1
ATOM 904 C CA . ARG A 1 115 ? 4.671 -11.199 -11.093 1.00 87.88 115 ARG A CA 1
ATOM 905 C C . ARG A 1 115 ? 5.428 -10.308 -10.109 1.00 87.88 115 ARG A C 1
ATOM 907 O O . ARG A 1 115 ? 5.787 -10.731 -9.018 1.00 87.88 115 ARG A O 1
ATOM 914 N N . VAL A 1 116 ? 5.640 -9.053 -10.511 1.00 82.88 116 VAL A N 1
ATOM 915 C CA . VAL A 1 116 ? 6.283 -8.005 -9.685 1.00 82.88 116 VAL A CA 1
ATOM 916 C C . VAL A 1 116 ? 5.258 -7.022 -9.113 1.00 82.88 116 VAL A C 1
ATOM 918 O O . VAL A 1 116 ? 5.489 -6.392 -8.087 1.00 82.88 116 VAL A O 1
ATOM 921 N N . THR A 1 117 ? 4.112 -6.884 -9.777 1.00 87.62 117 THR A N 1
ATOM 922 C CA . THR A 1 117 ? 3.016 -6.009 -9.358 1.00 87.62 117 THR A CA 1
ATOM 923 C C . THR A 1 117 ? 2.035 -6.786 -8.486 1.00 87.62 117 THR A C 1
ATOM 925 O O . THR A 1 117 ? 1.593 -7.872 -8.875 1.00 87.62 117 THR A O 1
ATOM 928 N N . ILE A 1 118 ? 1.683 -6.212 -7.334 1.00 86.94 118 ILE A N 1
ATOM 929 C CA . ILE A 1 118 ? 0.663 -6.737 -6.421 1.00 86.94 118 ILE A CA 1
ATOM 930 C C . ILE A 1 118 ? -0.722 -6.413 -6.989 1.00 86.94 118 ILE A C 1
ATOM 932 O O . ILE A 1 118 ? -0.986 -5.278 -7.385 1.00 86.94 118 ILE A O 1
ATOM 936 N N . PHE A 1 119 ? -1.609 -7.403 -7.013 1.00 90.50 119 PHE A N 1
ATOM 937 C CA . PHE A 1 119 ? -3.006 -7.261 -7.420 1.00 90.50 119 PHE A CA 1
ATOM 938 C C . PHE A 1 119 ? -3.956 -7.562 -6.250 1.00 90.50 119 PHE A C 1
ATOM 940 O O . PHE A 1 119 ? -3.569 -8.258 -5.310 1.00 90.50 119 PHE A O 1
ATOM 947 N N . PRO A 1 120 ? -5.232 -7.129 -6.316 1.00 91.62 120 PRO A N 1
ATOM 948 C CA . PRO A 1 120 ? -6.221 -7.417 -5.270 1.00 91.62 120 PRO A CA 1
ATOM 949 C C . PRO A 1 120 ? -6.360 -8.911 -4.942 1.00 91.62 120 PRO A C 1
ATOM 951 O O . PRO A 1 120 ? -6.496 -9.272 -3.777 1.00 91.62 120 PRO A O 1
ATOM 954 N N . ARG A 1 121 ? -6.226 -9.787 -5.949 1.00 90.94 121 ARG A N 1
ATOM 955 C CA . ARG A 1 121 ? -6.217 -11.252 -5.776 1.00 90.94 121 ARG A CA 1
ATOM 956 C C . ARG A 1 121 ? -5.100 -11.756 -4.854 1.00 90.94 121 ARG A C 1
ATOM 958 O O . ARG A 1 121 ? -5.303 -12.724 -4.135 1.00 90.94 121 ARG A O 1
ATOM 965 N N . ASP A 1 122 ? -3.941 -11.093 -4.850 1.00 90.50 122 ASP A N 1
ATOM 966 C CA . ASP A 1 122 ? -2.799 -11.480 -4.015 1.00 90.50 122 ASP A CA 1
ATOM 967 C C . ASP A 1 122 ? -3.065 -11.114 -2.543 1.00 90.50 122 ASP A C 1
ATOM 969 O O . ASP A 1 122 ? -2.712 -11.863 -1.638 1.00 90.50 122 ASP A O 1
ATOM 973 N N . ILE A 1 123 ? -3.761 -9.994 -2.306 1.00 89.62 123 ILE A N 1
ATOM 974 C CA . ILE A 1 123 ? -4.201 -9.569 -0.968 1.00 89.62 123 ILE A CA 1
ATOM 975 C C . ILE A 1 123 ? -5.314 -10.485 -0.454 1.00 89.62 123 ILE A C 1
ATOM 977 O O . ILE A 1 123 ? -5.277 -10.906 0.698 1.00 89.62 123 ILE A O 1
ATOM 981 N N . GLN A 1 124 ? -6.294 -10.813 -1.298 1.00 91.62 124 GLN A N 1
ATOM 982 C CA . GLN A 1 124 ? -7.369 -11.747 -0.950 1.00 91.62 124 GLN A CA 1
ATOM 983 C C . GLN A 1 124 ? -6.807 -13.121 -0.575 1.00 91.62 124 GLN A C 1
ATOM 985 O O . GLN A 1 124 ? -7.187 -13.680 0.452 1.00 91.62 124 GLN A O 1
ATOM 990 N N . LEU A 1 125 ? -5.851 -13.630 -1.358 1.00 89.75 125 LEU A N 1
ATOM 991 C CA . LEU A 1 125 ? -5.163 -14.882 -1.061 1.00 89.75 125 LEU A CA 1
ATOM 992 C C . LEU A 1 125 ? -4.397 -14.806 0.268 1.00 89.75 125 LEU A C 1
ATOM 994 O O . LEU A 1 125 ? -4.562 -15.684 1.111 1.00 89.75 125 LEU A O 1
ATOM 998 N N . ALA A 1 126 ? -3.627 -13.737 0.495 1.00 89.88 126 ALA A N 1
ATOM 999 C CA . ALA A 1 126 ? -2.898 -13.537 1.747 1.00 89.88 126 ALA A CA 1
ATOM 1000 C C . ALA A 1 126 ? -3.833 -13.469 2.969 1.00 89.88 126 ALA A C 1
ATOM 1002 O O . ALA A 1 126 ? -3.548 -14.075 4.002 1.00 89.88 126 ALA A O 1
ATOM 1003 N N . ARG A 1 127 ? -4.978 -12.783 2.855 1.00 90.06 127 ARG A N 1
ATOM 1004 C CA . ARG A 1 127 ? -5.997 -12.729 3.919 1.00 90.06 127 ARG A CA 1
ATOM 1005 C C . ARG A 1 127 ? -6.600 -14.103 4.201 1.00 90.06 127 ARG A C 1
ATOM 1007 O O . ARG A 1 127 ? -6.734 -14.467 5.367 1.00 90.06 127 ARG A O 1
ATOM 1014 N N . ARG A 1 128 ? -6.904 -14.866 3.149 1.00 89.69 128 ARG A N 1
ATOM 1015 C CA . ARG A 1 128 ? -7.488 -16.208 3.256 1.00 89.69 128 ARG A CA 1
ATOM 1016 C C . ARG A 1 128 ? -6.534 -17.205 3.910 1.00 89.69 128 ARG A C 1
ATOM 1018 O O . ARG A 1 128 ? -6.966 -17.990 4.740 1.00 89.69 128 ARG A O 1
ATOM 1025 N N . ILE A 1 129 ? -5.242 -17.143 3.582 1.00 87.25 129 ILE A N 1
ATOM 1026 C CA . ILE A 1 129 ? -4.211 -18.000 4.192 1.00 87.25 129 ILE A CA 1
ATOM 1027 C C . ILE A 1 129 ? -3.985 -17.634 5.667 1.00 87.25 129 ILE A C 1
ATOM 1029 O O . ILE A 1 129 ? -3.762 -18.517 6.489 1.00 87.25 129 ILE A O 1
ATOM 1033 N N . ARG A 1 130 ? -4.062 -16.345 6.022 1.00 83.19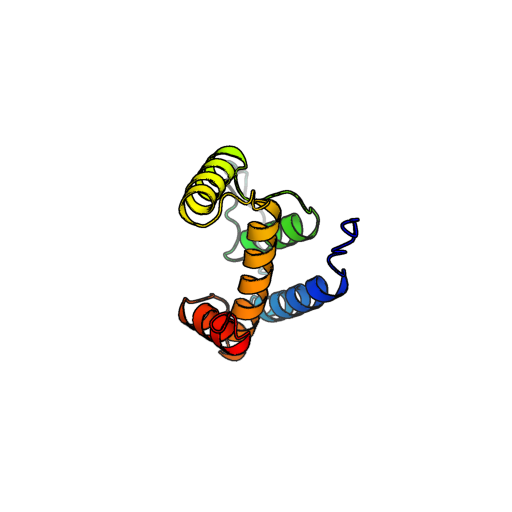 130 ARG A N 1
ATOM 1034 C CA . ARG A 1 130 ? -3.882 -15.881 7.407 1.00 83.19 130 ARG A CA 1
ATOM 1035 C C . ARG A 1 130 ? -5.050 -16.195 8.343 1.00 83.19 130 ARG A C 1
ATOM 1037 O O . ARG A 1 130 ? -4.867 -16.091 9.550 1.00 83.19 130 ARG A O 1
ATOM 1044 N N . GLY A 1 131 ? -6.234 -16.516 7.821 1.00 71.81 131 GLY A N 1
ATOM 1045 C CA . GLY A 1 131 ? -7.406 -16.816 8.650 1.00 71.81 131 GLY A CA 1
ATOM 1046 C C . GLY A 1 131 ? -7.983 -15.610 9.406 1.00 71.81 131 GLY A C 1
ATOM 1047 O O . GLY A 1 131 ? -8.674 -15.790 10.399 1.00 71.81 131 GLY A O 1
ATOM 1048 N N . VAL A 1 132 ? -7.748 -14.372 8.946 1.00 60.62 132 VAL A N 1
ATOM 1049 C CA . VAL A 1 132 ? -8.265 -13.136 9.594 1.00 60.62 132 VAL A CA 1
ATOM 1050 C C . VAL A 1 132 ? -9.763 -12.897 9.303 1.00 60.62 132 VAL A C 1
ATOM 1052 O O . VAL A 1 132 ? -10.245 -11.776 9.391 1.00 60.62 132 VAL A O 1
ATOM 1055 N N . GLU A 1 133 ? -10.504 -13.926 8.889 1.00 50.28 133 GLU A N 1
ATOM 1056 C CA . GLU A 1 133 ? -11.959 -13.871 8.657 1.00 50.28 133 GLU A CA 1
ATOM 1057 C C . GLU A 1 133 ? -12.761 -14.653 9.714 1.00 50.28 133 GLU A C 1
ATOM 1059 O O . GLU A 1 133 ? -13.980 -14.728 9.610 1.00 50.28 133 GLU A O 1
ATOM 1064 N N . THR A 1 134 ? -12.112 -15.210 10.745 1.00 36.09 134 THR A N 1
ATOM 1065 C CA . THR A 1 134 ? -12.780 -16.009 11.793 1.00 36.09 134 THR A CA 1
ATOM 1066 C C . THR A 1 134 ? -12.445 -15.565 13.220 1.00 36.09 134 THR A C 1
ATOM 1068 O O . THR A 1 134 ? -12.147 -16.410 14.064 1.00 36.09 134 THR A O 1
ATOM 1071 N N . MET A 1 135 ? -12.489 -14.259 13.500 1.00 37.66 135 MET A N 1
ATOM 1072 C CA . MET A 1 135 ? -12.696 -13.717 14.854 1.00 37.66 135 MET A CA 1
ATOM 1073 C C . MET A 1 135 ? -13.554 -12.461 14.785 1.00 37.66 135 MET A C 1
ATOM 1075 O O . MET A 1 135 ? -13.234 -11.598 13.936 1.00 37.66 135 MET A O 1
#

Foldseek 3Di:
DDDDPDPPPDLVLLVVLVVLLVVLPVVDDDDDDDDDDDDDDPDDPDDDDPPPVVVVVSVVCSVDVDDPDDCVVLLVVQCVVCVVPPVDRDDSSVVSVVVVVLVSQLCVQCVVVVHRDRDPVSSVVSCVVVVVVPD

Secondary structure (DSSP, 8-state):
-PPP------HHHHHHHHHHHHHHHTT-------------------PPPTTHHHHHHHHHHHH-----S-HHHHHHHHHHHHHHHT-----HHHHHHHHHHHHHHHHHHHHHTT-SS--HHHHHHHHHHHTTT--

pLDDT: mean 70.65, std 17.67, range [31.2, 91.62]

Organism: Dissostichus mawsoni (NCBI:txid36200)

InterPro domains:
  IPR000164 Histone H3/CENP-A [PR00622] (40-61)
  IPR000164 Histone H3/CENP-A [PR00622] (64-81)
  IPR000164 Histone H3/CENP-A [PS00959] (73-81)
  IPR000164 Histone H3/CENP-A [PTHR45810] (34-131)
  IPR000164 Histone H3/CENP-A [SM00428] (40-134)
  IPR007125 Core Histone H2A/H2B/H3 domain [PF00125] (50-129)
  IPR009072 Histone-fold [G3DSA:1.10.20.10] (24-133)
  IPR009072 Histone-fold [SSF47113] (32-131)

Sequence (135 aa):
MSCPPSLTVRPGCSVFLLLVLISVLKKMRPDTSVSRPQPPVSPRKRRFRPGTRALMEIRKYQKSSDLLLRKAPFSRLVREVCQSFSGESLRWQAAEAFLVLLFSDANLCAIHAKRVTIFPRDIQLARRIRGVETM

Radius of gyration: 20.59 Å; chains: 1; bounding box: 50×40×61 Å